Protein AF-A0A929U5H4-F1 (afdb_monomer_lite)

Secondary structure (DSSP, 8-state):
-HHHHHHHHHHHHHHHHHHHHHHHHHHHHHHHHHHHHH--THHHHHHHHHHHHHHHHHHHHHHHHHHS---HHHHHHHHHHHHHHTHHHHHHHHHHHHHHHHHHHHHGGGHHHHHHHHTTHHHHHHHHHHHHHHHHHHHTT-HHHHTT-

Structure (mmCIF, N/CA/C/O backbone):
data_AF-A0A929U5H4-F1
#
_entry.id   AF-A0A929U5H4-F1
#
loop_
_atom_site.group_PDB
_atom_site.id
_atom_site.type_symbol
_atom_site.label_atom_id
_atom_site.label_alt_id
_atom_site.label_comp_id
_atom_site.label_asym_id
_atom_site.label_entity_id
_atom_site.label_seq_id
_atom_site.pdbx_PDB_ins_code
_atom_site.Cartn_x
_atom_site.Cartn_y
_atom_site.Cartn_z
_atom_site.occupancy
_atom_site.B_iso_or_equiv
_atom_site.auth_seq_id
_atom_site.auth_comp_id
_atom_site.auth_asym_id
_atom_site.auth_atom_id
_atom_site.pdbx_PDB_model_num
ATOM 1 N N . GLY A 1 1 ? -25.466 12.810 16.515 1.00 62.28 1 GLY A N 1
ATOM 2 C CA . GLY A 1 1 ? -24.521 12.189 15.563 1.00 62.28 1 GLY A CA 1
ATOM 3 C C . GLY A 1 1 ? -23.237 11.757 16.249 1.00 62.28 1 GLY A C 1
ATOM 4 O O . GLY A 1 1 ? -22.226 12.432 16.110 1.00 62.28 1 GLY A O 1
ATOM 5 N N . TYR A 1 2 ? -23.282 10.662 17.010 1.00 72.38 2 TYR A N 1
ATOM 6 C CA . TYR A 1 2 ? -22.126 10.107 17.731 1.00 72.38 2 TYR A CA 1
ATOM 7 C C . TYR A 1 2 ? -21.132 9.420 16.774 1.00 72.38 2 TYR A C 1
ATOM 9 O O . TYR A 1 2 ? -19.928 9.614 16.891 1.00 72.38 2 TYR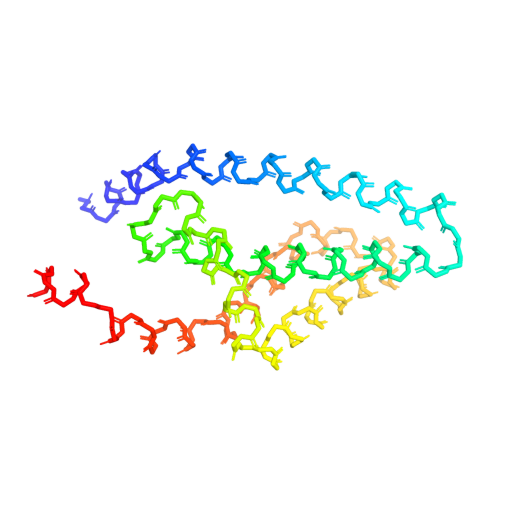 A O 1
ATOM 17 N N . ILE A 1 3 ? -21.649 8.749 15.737 1.00 84.25 3 ILE A N 1
ATOM 18 C CA . ILE A 1 3 ? -20.867 8.050 14.703 1.00 84.25 3 ILE A CA 1
ATOM 19 C C . ILE A 1 3 ? -19.963 9.012 13.917 1.00 84.25 3 ILE A C 1
ATOM 21 O O . ILE A 1 3 ? -18.770 8.770 13.783 1.00 84.25 3 ILE A O 1
ATOM 25 N N . VAL A 1 4 ? -20.508 10.141 13.448 1.00 89.44 4 VAL A N 1
ATOM 26 C CA . VAL A 1 4 ? -19.740 11.136 12.677 1.00 89.44 4 VAL A CA 1
ATOM 27 C C . VAL A 1 4 ? -18.624 11.746 13.530 1.00 89.44 4 VAL A C 1
ATOM 29 O O . VAL A 1 4 ? -17.487 11.850 13.081 1.00 89.44 4 VAL A O 1
ATOM 32 N N . LYS A 1 5 ? -18.917 12.094 14.791 1.00 86.38 5 LYS A N 1
ATOM 33 C CA . LYS A 1 5 ? -17.902 12.606 15.726 1.00 86.38 5 LYS A CA 1
ATOM 34 C C . LYS A 1 5 ? -16.812 11.565 16.011 1.00 86.38 5 LYS A C 1
ATOM 36 O O . LYS A 1 5 ? -15.638 11.924 16.029 1.00 86.38 5 LYS A O 1
ATOM 41 N N . GLY A 1 6 ? -17.190 10.297 16.189 1.00 86.75 6 GLY A N 1
ATOM 42 C CA . GLY A 1 6 ? -16.254 9.18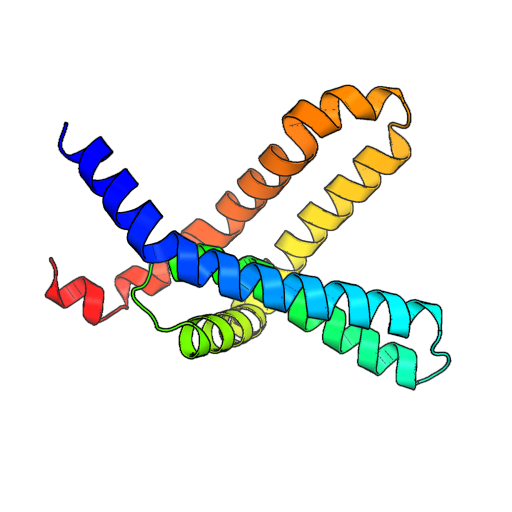4 16.365 1.00 86.75 6 GLY A CA 1
ATOM 43 C C . GLY A 1 6 ? -15.331 8.996 15.160 1.00 86.75 6 GLY A C 1
ATOM 44 O O . GLY A 1 6 ? -14.118 8.913 15.332 1.00 86.75 6 GLY A O 1
ATOM 45 N N . PHE A 1 7 ? -15.882 9.037 13.943 1.00 88.06 7 PHE A N 1
ATOM 46 C CA . PHE A 1 7 ? -15.105 8.941 12.705 1.00 88.06 7 PHE A CA 1
ATOM 47 C C . PHE A 1 7 ? -14.055 10.051 12.590 1.00 88.06 7 PHE A C 1
ATOM 49 O O . PHE A 1 7 ? -12.881 9.757 12.397 1.00 88.06 7 PHE A O 1
ATOM 56 N N . PHE A 1 8 ? -14.444 11.323 12.745 1.00 90.94 8 PHE A N 1
ATOM 57 C CA . PHE A 1 8 ? -13.496 12.437 12.606 1.00 90.94 8 PHE A CA 1
ATOM 58 C C . PHE A 1 8 ? -12.429 12.452 13.707 1.00 90.94 8 PHE A C 1
ATOM 60 O O . PHE A 1 8 ? -11.291 12.843 13.444 1.00 90.94 8 PHE A O 1
ATOM 67 N N . LYS A 1 9 ? -12.767 11.987 14.918 1.00 88.69 9 LYS A N 1
ATOM 68 C CA . LYS A 1 9 ? -11.784 11.766 15.984 1.00 88.69 9 LYS A CA 1
ATOM 69 C C . LYS A 1 9 ? -10.763 10.702 15.564 1.00 88.69 9 LYS A C 1
ATOM 71 O O . LYS A 1 9 ? -9.575 11.002 15.517 1.00 88.69 9 LYS A O 1
ATOM 76 N N . ALA A 1 10 ? -11.226 9.512 15.173 1.00 86.12 10 ALA A N 1
ATOM 77 C CA . ALA A 1 10 ? -10.356 8.420 14.737 1.00 86.12 10 ALA A CA 1
ATOM 78 C C . ALA A 1 10 ? -9.518 8.793 13.504 1.00 86.12 10 ALA A C 1
ATOM 80 O O . ALA A 1 10 ? -8.339 8.450 13.439 1.00 86.12 10 ALA A O 1
ATOM 81 N N . PHE A 1 11 ? -10.098 9.530 12.553 1.00 88.44 11 PHE A N 1
ATOM 82 C CA . PHE A 1 11 ? -9.386 10.046 11.389 1.00 88.44 11 PHE A CA 1
ATOM 83 C C . PHE A 1 11 ? -8.228 10.940 11.821 1.00 88.44 11 PHE A C 1
ATOM 85 O O . PHE A 1 11 ? -7.093 10.663 11.456 1.00 88.44 11 PHE A O 1
ATOM 92 N N . ARG A 1 12 ? -8.479 11.964 12.645 1.00 87.62 12 ARG A N 1
ATOM 93 C CA . ARG A 1 12 ? -7.430 12.882 13.108 1.00 87.62 12 ARG A CA 1
ATOM 94 C C . ARG A 1 12 ? -6.328 12.154 13.882 1.00 87.62 12 ARG A C 1
ATOM 96 O O . ARG A 1 12 ? -5.152 12.428 13.652 1.00 87.62 12 ARG A O 1
ATOM 103 N N . ASP A 1 13 ? -6.707 11.235 14.764 1.00 86.75 13 ASP A N 1
ATOM 104 C CA . ASP A 1 13 ? -5.765 10.518 15.625 1.00 86.75 13 ASP A CA 1
ATOM 105 C C . ASP A 1 13 ? -4.865 9.563 14.801 1.00 86.75 13 ASP A C 1
ATOM 107 O O . ASP A 1 13 ? -3.679 9.409 15.099 1.00 86.75 13 ASP A O 1
ATOM 111 N N . ASN A 1 14 ? -5.381 8.998 13.702 1.00 90.38 14 ASN A N 1
ATOM 112 C CA . ASN A 1 14 ? -4.629 8.105 12.812 1.00 90.38 14 ASN A CA 1
ATOM 113 C C . ASN A 1 14 ? -3.962 8.806 11.617 1.00 90.38 14 ASN A C 1
ATOM 115 O O . ASN A 1 14 ? -3.023 8.252 11.043 1.00 90.38 14 ASN A O 1
ATOM 119 N N . PHE A 1 15 ? -4.400 10.008 11.233 1.00 91.00 15 PHE A N 1
ATOM 120 C CA . PHE A 1 15 ? -3.973 10.674 9.998 1.00 91.00 15 PHE A CA 1
ATOM 121 C C . PHE A 1 15 ? -2.466 10.921 9.956 1.00 91.00 15 PHE A C 1
ATOM 123 O O . PHE A 1 15 ? -1.816 10.602 8.962 1.00 91.00 15 PHE A O 1
ATOM 130 N N . PHE A 1 16 ? -1.884 11.428 11.045 1.00 89.94 16 PHE A N 1
ATOM 131 C CA . PHE A 1 16 ? -0.446 11.702 11.106 1.00 89.94 16 PHE A CA 1
ATOM 132 C C . PHE A 1 16 ? 0.386 10.424 11.040 1.00 89.94 16 PHE A C 1
ATOM 134 O O . PHE A 1 16 ? 1.366 10.365 10.302 1.00 89.94 16 PHE A O 1
ATOM 141 N N . GLN A 1 17 ? -0.033 9.381 11.759 1.00 91.56 17 GLN A N 1
ATOM 142 C CA . GLN A 1 17 ? 0.642 8.085 11.728 1.00 91.56 17 GLN A CA 1
ATOM 143 C C . GLN A 1 17 ? 0.553 7.445 10.335 1.00 91.56 17 GLN A C 1
ATOM 145 O O . GLN A 1 17 ? 1.567 7.004 9.798 1.00 91.56 17 GLN A O 1
ATOM 150 N N . ALA A 1 18 ? -0.634 7.466 9.720 1.00 93.81 18 ALA A N 1
ATOM 151 C CA . ALA A 1 18 ? -0.868 6.914 8.386 1.00 93.81 18 ALA A CA 1
ATOM 152 C C . ALA A 1 18 ? -0.059 7.667 7.322 1.00 93.81 18 ALA A C 1
ATOM 154 O O . ALA A 1 18 ? 0.537 7.053 6.438 1.00 93.81 18 ALA A O 1
ATOM 155 N N . THR A 1 19 ? 0.002 8.996 7.440 1.00 94.12 19 THR A N 1
ATOM 156 C CA . THR A 1 19 ? 0.778 9.857 6.542 1.00 94.12 19 THR A CA 1
ATOM 157 C C . THR A 1 19 ? 2.273 9.606 6.697 1.00 94.12 19 THR A C 1
ATOM 159 O O . THR A 1 19 ? 2.964 9.448 5.696 1.00 94.12 19 THR A O 1
ATOM 162 N N . ALA A 1 20 ? 2.782 9.504 7.928 1.00 92.75 20 ALA A N 1
ATOM 163 C CA . ALA A 1 20 ? 4.192 9.203 8.172 1.00 92.75 20 ALA A CA 1
ATOM 164 C C . ALA A 1 20 ? 4.597 7.837 7.589 1.00 92.75 20 ALA A C 1
ATOM 166 O O . ALA A 1 20 ? 5.613 7.744 6.899 1.00 92.75 20 ALA A O 1
ATOM 167 N N . ILE A 1 21 ? 3.776 6.800 7.800 1.00 95.00 21 ILE A N 1
ATOM 168 C CA . ILE A 1 21 ? 3.969 5.476 7.184 1.00 95.00 21 ILE A CA 1
ATOM 169 C C . ILE A 1 21 ? 3.944 5.590 5.658 1.00 95.00 21 ILE A C 1
ATOM 171 O O . ILE A 1 21 ? 4.823 5.049 4.992 1.00 95.00 21 ILE A O 1
ATOM 175 N N . GLY A 1 22 ? 2.971 6.318 5.105 1.00 95.75 22 GLY A N 1
ATOM 176 C CA . GLY A 1 22 ? 2.814 6.486 3.662 1.00 95.75 22 GLY A CA 1
ATOM 177 C C . GLY A 1 22 ? 3.990 7.196 3.001 1.00 95.75 22 GLY A C 1
ATOM 178 O O . GLY A 1 22 ? 4.463 6.738 1.967 1.00 95.75 22 GLY A O 1
ATOM 179 N N . LEU A 1 23 ? 4.511 8.265 3.607 1.00 97.00 23 LEU A N 1
ATOM 180 C CA . LEU A 1 23 ? 5.676 8.986 3.087 1.00 97.00 23 LEU A CA 1
ATOM 181 C C . LEU A 1 23 ? 6.938 8.119 3.111 1.00 97.00 23 LEU A C 1
ATOM 183 O O . LEU A 1 23 ? 7.690 8.103 2.137 1.00 97.00 23 LEU A O 1
ATOM 187 N N . LEU A 1 24 ? 7.144 7.359 4.189 1.00 95.81 24 LEU A N 1
ATOM 188 C CA . LEU A 1 24 ? 8.256 6.416 4.283 1.00 95.81 24 LEU A CA 1
ATOM 189 C C . LEU A 1 24 ? 8.130 5.299 3.237 1.00 95.81 24 LEU A C 1
ATOM 191 O O . LEU A 1 24 ? 9.088 5.019 2.520 1.00 95.81 24 LEU A O 1
ATOM 195 N N . ALA A 1 25 ? 6.946 4.700 3.100 1.00 96.88 25 ALA A N 1
ATOM 196 C CA . ALA A 1 25 ? 6.692 3.659 2.110 1.00 96.88 25 ALA A CA 1
ATOM 197 C C . ALA A 1 25 ? 6.844 4.180 0.673 1.00 96.88 25 ALA A C 1
ATOM 199 O O . ALA A 1 25 ? 7.415 3.489 -0.170 1.00 96.88 25 ALA A O 1
ATOM 200 N N . ALA A 1 26 ? 6.395 5.407 0.395 1.00 97.44 26 ALA A N 1
ATOM 201 C CA . ALA A 1 26 ? 6.564 6.050 -0.904 1.00 97.44 26 ALA A CA 1
ATOM 202 C C . ALA A 1 26 ? 8.047 6.278 -1.228 1.00 97.44 26 ALA A C 1
ATOM 204 O O . ALA A 1 26 ? 8.491 5.908 -2.313 1.00 97.44 26 ALA A O 1
ATOM 205 N N . ALA A 1 27 ? 8.830 6.808 -0.281 1.00 97.94 27 ALA A N 1
ATOM 206 C CA . ALA A 1 27 ? 10.269 7.006 -0.462 1.00 97.94 27 ALA A CA 1
ATOM 207 C C . ALA A 1 27 ? 11.005 5.682 -0.737 1.00 97.94 27 ALA A C 1
ATOM 209 O O . ALA A 1 27 ? 11.792 5.600 -1.681 1.00 97.94 27 ALA A O 1
ATOM 210 N N . LEU A 1 28 ? 10.701 4.627 0.029 1.00 97.75 28 LEU A N 1
ATOM 211 C CA . LEU A 1 28 ? 11.263 3.291 -0.198 1.00 97.75 28 LEU A CA 1
ATOM 212 C C . LEU A 1 28 ? 10.835 2.704 -1.546 1.00 97.75 28 LEU A C 1
ATOM 214 O O . LEU A 1 28 ? 11.650 2.098 -2.233 1.00 97.75 28 LEU A O 1
ATOM 218 N N . THR A 1 29 ? 9.581 2.910 -1.950 1.00 97.50 29 THR A N 1
ATOM 219 C CA . THR A 1 29 ? 9.073 2.445 -3.249 1.00 97.50 29 THR A CA 1
ATOM 220 C C . THR A 1 29 ? 9.831 3.109 -4.397 1.00 97.50 29 THR A C 1
ATOM 222 O O . THR A 1 29 ? 10.261 2.421 -5.319 1.00 97.50 29 THR A O 1
ATOM 225 N N . VAL A 1 30 ? 10.045 4.427 -4.334 1.00 97.75 30 VAL A N 1
ATOM 226 C CA . VAL A 1 30 ? 10.816 5.168 -5.348 1.00 97.75 30 VAL A CA 1
ATOM 227 C C . VAL A 1 30 ? 12.254 4.652 -5.430 1.00 97.75 30 VAL A C 1
ATOM 229 O O . VAL A 1 30 ? 12.743 4.395 -6.531 1.00 97.75 30 VAL A O 1
ATOM 232 N N . LEU A 1 31 ? 12.908 4.453 -4.282 1.00 96.88 31 LEU A N 1
ATOM 233 C CA . LEU A 1 31 ? 14.272 3.926 -4.214 1.00 96.88 31 LEU A CA 1
ATOM 234 C C . LEU A 1 31 ? 14.362 2.520 -4.825 1.00 96.88 31 LEU A C 1
ATOM 236 O O . LEU A 1 31 ? 15.176 2.290 -5.715 1.00 96.88 31 LEU A O 1
ATOM 240 N N . LEU A 1 32 ? 13.458 1.616 -4.440 1.00 97.12 32 LEU A N 1
ATOM 241 C CA . LEU A 1 32 ? 13.440 0.246 -4.956 1.00 97.12 32 LEU A CA 1
ATOM 242 C C . LEU A 1 32 ? 13.139 0.178 -6.454 1.00 97.12 32 LEU A C 1
ATOM 244 O O . LEU A 1 32 ? 13.713 -0.657 -7.151 1.00 97.12 32 LEU A O 1
ATOM 248 N N . ILE A 1 33 ? 12.265 1.046 -6.972 1.00 96.25 33 ILE A N 1
ATOM 249 C CA . ILE A 1 33 ? 12.035 1.144 -8.418 1.00 96.25 33 ILE A CA 1
ATOM 250 C C . ILE A 1 33 ? 13.327 1.569 -9.121 1.00 96.25 33 ILE A C 1
ATOM 252 O O . ILE A 1 33 ? 13.705 0.940 -10.107 1.00 96.25 33 ILE A O 1
ATOM 256 N N . ALA A 1 34 ? 14.029 2.588 -8.615 1.00 95.81 34 ALA A N 1
ATOM 257 C CA . ALA A 1 34 ? 15.295 3.028 -9.197 1.00 95.81 34 ALA A CA 1
ATOM 258 C C . ALA A 1 34 ? 16.348 1.903 -9.193 1.00 95.81 34 ALA A C 1
ATOM 260 O O . ALA A 1 34 ? 16.943 1.622 -10.237 1.00 95.81 34 ALA A O 1
ATOM 261 N N . ASP A 1 35 ? 16.515 1.198 -8.069 1.00 94.69 35 ASP A N 1
ATOM 262 C CA . ASP A 1 35 ? 17.429 0.054 -7.966 1.00 94.69 35 ASP A CA 1
ATOM 263 C C . ASP A 1 35 ? 17.071 -1.055 -8.965 1.00 94.69 35 ASP A C 1
ATOM 265 O O . ASP A 1 35 ? 17.941 -1.564 -9.673 1.00 94.69 35 ASP A O 1
ATOM 269 N N . LEU A 1 36 ? 15.786 -1.404 -9.094 1.00 95.00 36 LEU A N 1
ATOM 270 C CA . LEU A 1 36 ? 15.316 -2.448 -10.014 1.00 95.00 36 LEU A CA 1
ATOM 271 C C . LEU A 1 36 ? 15.492 -2.101 -11.499 1.00 95.00 36 LEU A C 1
ATOM 273 O O . LEU A 1 36 ? 15.538 -3.017 -12.329 1.00 95.00 36 LEU A O 1
ATOM 277 N N . LEU A 1 37 ? 15.578 -0.812 -11.837 1.00 94.81 37 LEU A N 1
ATOM 278 C CA . LEU A 1 37 ? 15.848 -0.336 -13.196 1.00 94.81 37 LEU A CA 1
ATOM 279 C C . LEU A 1 37 ? 17.348 -0.330 -13.530 1.00 94.81 37 LEU A C 1
ATOM 281 O O . LEU A 1 37 ? 17.713 -0.546 -14.687 1.00 94.81 37 LEU A O 1
ATOM 285 N N . ILE A 1 38 ? 18.214 -0.095 -12.539 1.00 94.19 38 ILE A N 1
ATOM 286 C CA . ILE A 1 38 ? 19.665 0.066 -12.731 1.00 94.19 38 ILE A CA 1
ATOM 287 C C . ILE A 1 38 ? 20.415 -1.262 -12.542 1.00 94.19 38 ILE A C 1
ATOM 289 O O . ILE A 1 38 ? 21.303 -1.609 -13.328 1.00 94.19 38 ILE A O 1
ATOM 293 N N . VAL A 1 39 ? 20.077 -2.011 -11.492 1.00 93.38 39 VAL A N 1
ATOM 294 C CA . VAL A 1 39 ? 20.844 -3.165 -11.012 1.00 93.38 39 VAL A CA 1
ATOM 295 C C . VAL A 1 39 ? 20.587 -4.412 -11.863 1.00 93.38 39 VAL A C 1
ATOM 297 O O . VAL A 1 39 ? 19.461 -4.729 -12.252 1.00 93.38 39 VAL A O 1
ATOM 300 N N . LYS A 1 40 ? 21.655 -5.173 -12.128 1.00 91.56 40 LYS A N 1
ATOM 301 C CA . LYS A 1 40 ? 21.626 -6.409 -12.925 1.00 91.56 40 LYS A CA 1
ATOM 302 C C . LYS A 1 40 ? 22.146 -7.607 -12.132 1.00 91.56 40 LYS A C 1
ATOM 304 O O . LYS A 1 40 ? 22.836 -7.466 -11.125 1.00 91.56 40 LYS A O 1
ATOM 309 N N . GLY A 1 41 ? 21.829 -8.804 -12.620 1.00 91.31 41 GLY A N 1
ATOM 310 C CA . GLY A 1 41 ? 22.265 -10.061 -12.013 1.00 91.31 41 GLY A CA 1
ATOM 311 C C . GLY A 1 41 ? 21.600 -10.335 -10.661 1.00 91.31 41 GLY A C 1
ATOM 312 O O . GLY A 1 41 ? 20.475 -9.913 -10.408 1.00 91.31 41 GLY A O 1
ATOM 313 N N . TRP A 1 42 ? 22.304 -11.060 -9.797 1.00 88.75 42 TRP A N 1
ATOM 314 C CA . TRP A 1 42 ? 21.817 -11.545 -8.502 1.00 88.75 42 TRP A CA 1
ATOM 315 C C . TRP A 1 42 ? 21.341 -10.439 -7.544 1.00 88.75 42 TRP A C 1
ATOM 317 O O . TRP A 1 42 ? 20.350 -10.635 -6.844 1.00 88.75 42 TRP A O 1
ATOM 327 N N . PHE A 1 43 ? 21.947 -9.247 -7.574 1.00 90.25 43 PHE A N 1
ATOM 328 C CA . PHE A 1 43 ? 21.478 -8.106 -6.777 1.00 90.25 43 PHE A CA 1
ATOM 329 C C . PHE A 1 43 ? 20.055 -7.661 -7.147 1.00 90.25 43 PHE A C 1
ATOM 331 O O . PHE A 1 43 ? 19.312 -7.200 -6.284 1.00 90.25 43 PHE A O 1
ATOM 338 N N . ARG A 1 44 ? 19.614 -7.869 -8.395 1.00 93.56 44 ARG A N 1
ATOM 339 C CA . ARG A 1 44 ? 18.234 -7.564 -8.799 1.00 93.56 44 ARG A CA 1
ATOM 340 C C . ARG A 1 44 ? 17.220 -8.440 -8.060 1.00 93.56 44 ARG A C 1
ATOM 342 O O . ARG A 1 44 ? 16.142 -7.961 -7.726 1.00 93.56 44 ARG A O 1
ATOM 349 N N . ALA A 1 45 ? 17.565 -9.697 -7.770 1.00 93.88 45 ALA A N 1
ATOM 350 C CA . ALA A 1 45 ? 16.706 -10.594 -6.998 1.00 93.88 45 ALA A CA 1
ATOM 351 C C . ALA A 1 45 ? 16.563 -10.132 -5.539 1.00 93.88 45 ALA A C 1
ATOM 353 O O . ALA A 1 45 ? 15.470 -10.204 -4.983 1.00 93.88 45 ALA A O 1
ATOM 354 N N . PHE A 1 46 ? 17.634 -9.594 -4.947 1.00 94.38 46 PHE A N 1
ATOM 355 C CA . PHE A 1 46 ? 17.595 -9.006 -3.606 1.00 94.38 46 PHE A CA 1
ATOM 356 C C . PHE A 1 46 ? 16.627 -7.815 -3.534 1.00 94.38 46 PHE A C 1
ATOM 358 O O . PHE A 1 46 ? 15.728 -7.802 -2.694 1.00 94.38 46 PHE A O 1
ATOM 365 N N . PHE A 1 47 ? 16.740 -6.855 -4.459 1.00 95.62 47 PHE A N 1
ATOM 366 C CA . PHE A 1 47 ? 15.823 -5.710 -4.507 1.00 95.62 47 PHE A CA 1
ATOM 367 C C . PHE A 1 47 ? 14.388 -6.112 -4.867 1.00 95.62 47 PHE A C 1
ATOM 369 O O . PHE A 1 47 ? 13.440 -5.532 -4.344 1.00 95.62 47 PHE A O 1
ATOM 376 N N . ALA A 1 48 ? 14.206 -7.143 -5.698 1.00 95.81 48 ALA A N 1
ATOM 377 C CA . ALA A 1 48 ? 12.881 -7.678 -6.001 1.00 95.81 48 ALA A CA 1
ATOM 378 C C . ALA A 1 48 ? 12.228 -8.307 -4.761 1.00 95.81 48 ALA A C 1
ATOM 380 O O . ALA A 1 48 ? 11.042 -8.088 -4.520 1.00 95.81 48 ALA A O 1
ATOM 381 N N . ALA A 1 49 ? 12.998 -9.029 -3.941 1.00 95.56 49 ALA A N 1
ATOM 382 C CA . ALA A 1 49 ? 12.520 -9.558 -2.667 1.00 95.56 49 ALA A CA 1
ATOM 383 C C . ALA A 1 49 ? 12.169 -8.430 -1.682 1.00 95.56 49 ALA A C 1
ATOM 385 O O . ALA A 1 49 ? 11.131 -8.487 -1.029 1.00 95.56 49 ALA A O 1
ATOM 386 N N . ALA A 1 50 ? 12.980 -7.369 -1.619 1.00 96.69 50 ALA A N 1
ATOM 387 C CA . ALA A 1 50 ? 12.674 -6.194 -0.803 1.00 96.69 50 ALA A CA 1
ATOM 388 C C . ALA A 1 50 ? 11.389 -5.480 -1.264 1.00 96.69 50 ALA A C 1
ATOM 390 O O . ALA A 1 50 ? 10.568 -5.103 -0.431 1.00 96.69 50 ALA A O 1
ATOM 391 N N . ALA A 1 51 ? 11.175 -5.346 -2.576 1.00 96.94 51 ALA A N 1
ATOM 392 C CA . ALA A 1 51 ? 9.950 -4.777 -3.138 1.00 96.94 51 ALA A CA 1
ATOM 393 C C . ALA A 1 51 ? 8.722 -5.650 -2.856 1.00 96.94 51 ALA A C 1
ATOM 395 O O . ALA A 1 51 ? 7.662 -5.120 -2.530 1.00 96.94 51 ALA A O 1
ATOM 396 N N . PHE A 1 52 ? 8.873 -6.975 -2.927 1.00 96.94 52 PHE A N 1
ATOM 397 C CA . PHE A 1 52 ? 7.821 -7.916 -2.552 1.00 96.94 52 PHE A CA 1
ATOM 398 C C . PHE A 1 52 ? 7.404 -7.728 -1.087 1.00 96.94 52 PHE A C 1
ATOM 400 O O . PHE A 1 52 ? 6.220 -7.529 -0.826 1.00 96.94 52 PHE A O 1
ATOM 407 N N . LEU A 1 53 ? 8.374 -7.692 -0.165 1.00 97.50 53 LEU A N 1
ATOM 408 C CA . LEU A 1 53 ? 8.129 -7.489 1.268 1.00 97.50 53 LEU A CA 1
ATOM 409 C C . LEU A 1 53 ? 7.528 -6.113 1.571 1.00 97.50 53 LEU A C 1
ATOM 411 O O . LEU A 1 53 ? 6.624 -5.985 2.390 1.00 97.50 53 LEU A O 1
ATOM 415 N N . LEU A 1 54 ? 8.009 -5.057 0.909 1.00 97.69 54 LEU A N 1
ATOM 416 C CA . LEU A 1 54 ? 7.427 -3.726 1.069 1.00 97.69 54 LEU A CA 1
ATOM 417 C C . LEU A 1 54 ? 5.969 -3.714 0.600 1.00 97.69 54 LEU A C 1
ATOM 419 O O . LEU A 1 54 ? 5.103 -3.149 1.267 1.00 97.69 54 LEU A O 1
ATOM 423 N N . TYR A 1 55 ? 5.687 -4.347 -0.537 1.00 97.19 55 TYR A N 1
ATOM 424 C CA . TYR A 1 55 ? 4.342 -4.381 -1.083 1.00 97.19 55 TYR A CA 1
ATOM 425 C C . TYR A 1 55 ? 3.386 -5.209 -0.221 1.00 97.19 55 TYR A C 1
ATOM 427 O O . TYR A 1 55 ? 2.276 -4.759 0.063 1.00 97.19 55 TYR A O 1
ATOM 435 N N . GLY A 1 56 ? 3.814 -6.383 0.244 1.00 97.25 56 GLY A N 1
ATOM 436 C CA . GLY A 1 56 ? 3.015 -7.211 1.140 1.00 97.25 56 GLY A CA 1
ATOM 437 C C . GLY A 1 56 ? 2.737 -6.521 2.474 1.00 97.25 56 GLY A C 1
ATOM 438 O O . GLY A 1 56 ? 1.586 -6.495 2.911 1.00 97.25 56 GLY A O 1
ATOM 439 N N . MET A 1 57 ? 3.731 -5.846 3.051 1.00 97.38 57 MET A N 1
ATOM 440 C CA . MET A 1 57 ? 3.565 -5.002 4.233 1.00 97.38 57 MET A CA 1
ATOM 441 C C . MET A 1 57 ? 2.480 -3.935 4.026 1.00 97.38 57 MET A C 1
ATOM 443 O O . MET A 1 57 ? 1.601 -3.774 4.881 1.00 97.38 57 MET A O 1
ATOM 447 N N . LEU A 1 58 ? 2.476 -3.256 2.873 1.00 96.75 58 LEU A N 1
ATOM 448 C CA . LEU A 1 58 ? 1.493 -2.213 2.561 1.00 96.75 58 LEU A CA 1
ATOM 449 C C . LEU A 1 58 ? 0.052 -2.740 2.480 1.00 96.75 58 LEU A C 1
ATOM 451 O O . LEU A 1 58 ? -0.878 -1.998 2.803 1.00 96.75 58 LEU A O 1
ATOM 455 N N . LEU A 1 59 ? -0.144 -4.014 2.122 1.00 96.81 59 LEU A N 1
ATOM 456 C CA . LEU A 1 59 ? -1.470 -4.647 2.102 1.00 96.81 59 LEU A CA 1
ATOM 457 C C . LEU A 1 59 ? -2.077 -4.806 3.506 1.00 96.81 59 LEU A C 1
ATOM 459 O O .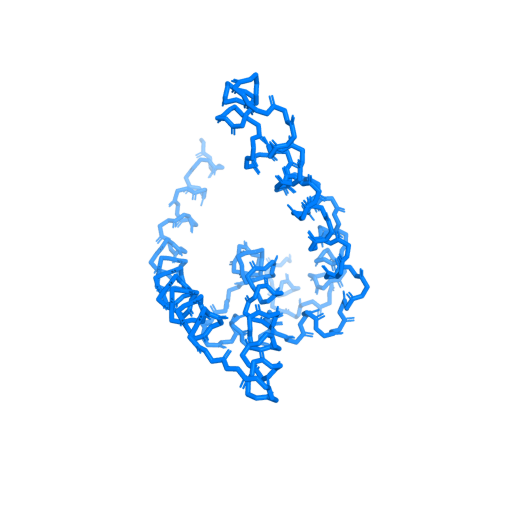 LEU A 1 59 ? -3.300 -4.861 3.634 1.00 96.81 59 LEU A O 1
ATOM 463 N N . TYR A 1 60 ? -1.252 -4.862 4.559 1.00 96.88 60 TYR A N 1
ATOM 464 C CA . TYR A 1 60 ? -1.710 -5.086 5.938 1.00 96.88 60 TYR A CA 1
ATOM 465 C C . TYR A 1 60 ? -1.529 -3.884 6.867 1.00 96.88 60 TYR A C 1
ATOM 467 O O . TYR A 1 60 ? -2.275 -3.775 7.841 1.00 96.88 60 TYR A O 1
ATOM 475 N N . VAL A 1 61 ? -0.585 -2.974 6.596 1.00 96.50 61 VAL A N 1
ATOM 476 C CA . VAL A 1 61 ? -0.240 -1.885 7.528 1.00 96.50 61 VAL A CA 1
ATOM 477 C C . VAL A 1 61 ? -1.420 -0.955 7.813 1.00 96.50 61 VAL A C 1
ATOM 479 O O . VAL A 1 61 ? -1.694 -0.662 8.975 1.00 96.50 61 VAL A O 1
ATOM 482 N N . TYR A 1 62 ? -2.170 -0.551 6.785 1.00 94.19 62 TYR A N 1
ATOM 483 C CA . TYR A 1 62 ? -3.311 0.352 6.948 1.00 94.19 62 TYR A CA 1
ATOM 484 C C . TYR A 1 62 ? -4.536 -0.332 7.568 1.00 94.19 62 TYR A C 1
ATOM 486 O O . TYR A 1 62 ? -5.106 0.239 8.499 1.00 94.19 62 TYR A O 1
ATOM 494 N N . PRO A 1 63 ? -4.934 -1.556 7.153 1.00 92.94 63 PRO A N 1
ATOM 495 C CA . PRO A 1 63 ? -5.969 -2.303 7.864 1.00 92.94 63 PRO A CA 1
ATOM 496 C C . PRO A 1 63 ? -5.641 -2.540 9.341 1.00 92.94 63 PRO A C 1
ATOM 498 O O . PRO A 1 63 ? -6.533 -2.435 10.182 1.00 92.94 63 PRO A O 1
ATOM 501 N N . LEU A 1 64 ? -4.376 -2.826 9.668 1.00 93.56 64 LEU A N 1
ATOM 502 C CA . LEU A 1 64 ? -3.939 -3.036 11.046 1.00 93.56 64 LEU A CA 1
ATOM 503 C C . LEU A 1 64 ? -3.984 -1.734 11.848 1.00 93.56 64 LEU A C 1
ATOM 505 O O . LEU A 1 64 ? -4.502 -1.718 12.959 1.00 93.56 64 LEU A O 1
ATOM 509 N N . GLN A 1 65 ? -3.525 -0.629 11.266 1.00 92.62 65 GLN A N 1
ATOM 510 C CA . GLN A 1 65 ? -3.614 0.682 11.901 1.00 92.62 65 GLN A CA 1
ATOM 511 C C . GLN A 1 65 ? -5.069 1.106 12.164 1.00 92.62 65 GLN A C 1
ATOM 513 O O . GLN A 1 65 ? -5.369 1.687 13.200 1.00 92.62 65 GLN A O 1
ATOM 518 N N . ALA A 1 66 ? -5.988 0.804 11.244 1.00 89.62 66 ALA A N 1
ATOM 519 C CA . ALA A 1 66 ? -7.397 1.167 11.387 1.00 89.62 66 ALA A CA 1
ATOM 520 C C . ALA A 1 66 ? -8.139 0.354 12.464 1.00 89.62 66 ALA A C 1
ATOM 522 O O . ALA A 1 66 ? -9.209 0.772 12.903 1.00 89.62 66 ALA A O 1
ATOM 523 N N . ARG A 1 67 ? -7.608 -0.814 12.850 1.00 87.88 67 ARG A N 1
ATOM 524 C CA . ARG A 1 67 ? -8.264 -1.768 13.762 1.00 87.88 67 ARG A CA 1
ATOM 525 C C . ARG A 1 67 ? -7.617 -1.854 15.138 1.00 87.88 67 ARG A C 1
ATOM 527 O O . ARG A 1 67 ? -8.303 -2.233 16.079 1.00 87.88 67 ARG A O 1
ATOM 534 N N . PHE A 1 68 ? -6.333 -1.517 15.251 1.00 86.25 68 PHE A N 1
ATOM 535 C CA . PHE A 1 68 ? -5.560 -1.697 16.475 1.00 86.25 68 PHE A CA 1
ATOM 536 C C . PHE A 1 68 ? -4.827 -0.418 16.877 1.00 86.25 68 PHE A C 1
ATOM 538 O O . PHE A 1 68 ? -4.162 0.220 16.057 1.00 86.25 68 PHE A O 1
ATOM 545 N N . TYR A 1 69 ? -4.857 -0.101 18.171 1.00 84.69 69 TYR A N 1
ATOM 546 C CA . TYR A 1 69 ? -4.146 1.038 18.749 1.00 84.69 69 TYR A CA 1
ATOM 547 C C . TYR A 1 69 ? -2.669 0.705 18.999 1.00 84.69 69 TYR A C 1
ATOM 549 O O . TYR A 1 69 ? -2.236 0.441 20.118 1.00 84.69 69 TYR A O 1
ATOM 557 N N . ASN A 1 70 ? -1.873 0.723 17.928 1.00 86.44 70 ASN A N 1
ATOM 558 C CA . ASN A 1 70 ? -0.447 0.403 17.966 1.00 86.44 70 ASN A CA 1
ATOM 559 C C . ASN A 1 70 ? 0.434 1.588 17.543 1.00 86.44 70 ASN A C 1
ATOM 561 O O . ASN A 1 70 ? 0.082 2.322 16.621 1.00 86.44 70 ASN A O 1
ATOM 565 N N . PRO A 1 71 ? 1.627 1.761 18.143 1.00 89.50 71 PRO A N 1
ATOM 566 C CA . PRO A 1 71 ? 2.609 2.704 17.626 1.00 89.50 71 PRO A CA 1
ATOM 567 C C . PRO A 1 71 ? 3.127 2.249 16.256 1.00 89.50 71 PRO A C 1
ATOM 569 O O . PRO A 1 71 ? 3.258 1.051 15.999 1.00 89.50 71 PRO A O 1
ATOM 572 N N . VAL A 1 72 ? 3.532 3.213 15.422 1.00 90.56 72 VAL A N 1
ATOM 573 C CA . VAL A 1 72 ? 3.982 3.009 14.030 1.00 90.56 72 VAL A CA 1
ATOM 574 C C . VAL A 1 72 ? 4.947 1.828 13.870 1.00 90.56 72 VAL A C 1
ATOM 576 O O . VAL A 1 72 ? 4.710 0.953 13.042 1.00 90.56 72 VAL A O 1
ATOM 579 N N . GLY A 1 73 ? 6.000 1.740 14.691 1.00 90.50 73 GLY A N 1
ATOM 580 C CA . GLY A 1 73 ? 6.979 0.649 14.591 1.00 90.50 73 GLY A CA 1
ATOM 581 C C . GLY A 1 73 ? 6.383 -0.745 14.836 1.00 90.50 73 GLY A C 1
ATOM 582 O O . GLY A 1 73 ? 6.760 -1.702 14.157 1.00 90.50 73 GLY A O 1
ATOM 583 N N . ARG A 1 74 ? 5.412 -0.869 15.754 1.00 93.75 74 ARG A N 1
ATOM 584 C CA . ARG A 1 74 ? 4.687 -2.133 15.975 1.00 93.75 74 ARG A CA 1
ATOM 585 C C . ARG A 1 74 ? 3.740 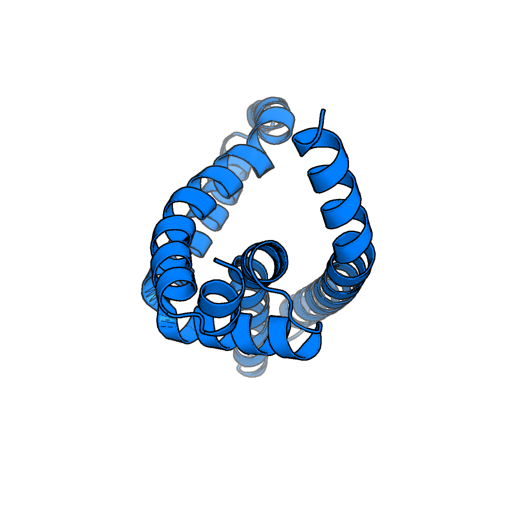-2.426 14.819 1.00 93.75 74 ARG A C 1
ATOM 587 O O . ARG A 1 74 ? 3.684 -3.568 14.386 1.00 93.75 74 ARG A O 1
ATOM 594 N N . THR A 1 75 ? 3.071 -1.417 14.267 1.00 94.50 75 THR A N 1
ATOM 595 C CA . THR A 1 75 ? 2.189 -1.580 13.101 1.00 94.50 75 THR A CA 1
ATOM 596 C C . THR A 1 75 ? 2.955 -2.102 11.880 1.00 94.50 75 THR A C 1
ATOM 598 O O . THR A 1 75 ? 2.508 -3.039 11.215 1.00 94.50 75 THR A O 1
ATOM 601 N N . ILE A 1 76 ? 4.152 -1.567 11.621 1.00 95.31 76 ILE A N 1
ATOM 602 C CA . ILE A 1 76 ? 5.037 -2.025 10.536 1.00 95.31 76 ILE A CA 1
ATOM 603 C C . ILE A 1 76 ? 5.525 -3.460 10.784 1.00 95.31 76 ILE A C 1
ATOM 605 O O . ILE A 1 76 ? 5.443 -4.315 9.906 1.00 95.31 76 ILE A O 1
ATOM 609 N N . ARG A 1 77 ? 6.000 -3.763 11.997 1.00 95.81 77 ARG A N 1
ATOM 610 C CA . ARG A 1 77 ? 6.455 -5.121 12.329 1.00 95.81 77 ARG A CA 1
ATOM 611 C C . ARG A 1 77 ? 5.320 -6.142 12.234 1.00 95.81 77 ARG A C 1
ATOM 613 O O . ARG A 1 77 ? 5.517 -7.224 11.691 1.00 95.81 77 ARG A O 1
ATOM 620 N N . ASN A 1 78 ? 4.139 -5.800 12.738 1.00 95.50 78 ASN A N 1
ATOM 621 C CA . ASN A 1 78 ? 2.987 -6.693 12.731 1.00 95.50 78 ASN A CA 1
ATOM 622 C C . ASN A 1 78 ? 2.464 -6.920 11.312 1.00 95.50 78 ASN A C 1
ATOM 624 O O . ASN A 1 78 ? 2.100 -8.044 10.991 1.00 95.50 78 ASN A O 1
ATOM 628 N N . SER A 1 79 ? 2.480 -5.906 10.443 1.00 96.56 79 SER A N 1
ATOM 629 C CA . SER A 1 79 ? 2.094 -6.082 9.035 1.00 96.56 79 SER A CA 1
ATOM 630 C C . SER A 1 79 ? 3.043 -7.014 8.278 1.00 96.56 79 SER A C 1
ATOM 632 O O . SER A 1 79 ? 2.561 -7.897 7.574 1.00 96.56 79 SER A O 1
ATOM 634 N N . LEU A 1 80 ? 4.359 -6.919 8.501 1.00 96.88 80 LEU A N 1
ATOM 635 C CA . LEU A 1 80 ? 5.330 -7.885 7.962 1.00 96.88 80 LEU A CA 1
ATOM 636 C C . LEU A 1 80 ? 5.096 -9.309 8.494 1.00 96.88 80 LEU A C 1
ATOM 638 O O . LEU A 1 80 ? 5.155 -10.283 7.746 1.00 96.88 80 LEU A O 1
ATOM 642 N N . LEU A 1 81 ? 4.794 -9.453 9.788 1.00 96.12 81 LEU A N 1
ATOM 643 C CA . LEU A 1 81 ? 4.459 -10.761 10.361 1.00 96.12 81 LEU A CA 1
ATOM 644 C C . LEU A 1 81 ? 3.165 -11.326 9.765 1.00 96.12 81 LEU A C 1
ATOM 646 O O . LEU A 1 81 ? 3.098 -12.521 9.491 1.00 96.12 81 LEU A O 1
ATOM 650 N N . MET A 1 82 ? 2.153 -10.486 9.539 1.00 95.69 82 MET A N 1
ATOM 651 C CA . MET A 1 82 ? 0.897 -10.892 8.907 1.00 95.69 82 MET A CA 1
ATOM 652 C C . MET A 1 82 ? 1.087 -11.300 7.452 1.00 95.69 82 MET A C 1
ATOM 654 O O . MET A 1 82 ? 0.484 -12.281 7.026 1.00 95.69 82 MET A O 1
ATOM 658 N N . GLU A 1 83 ? 1.935 -10.596 6.707 1.00 96.75 83 GLU A N 1
ATOM 659 C CA . GLU A 1 83 ? 2.288 -10.965 5.340 1.00 96.75 83 GLU A CA 1
ATOM 660 C C . GLU A 1 83 ? 2.808 -12.402 5.259 1.00 96.75 83 GLU A C 1
ATOM 662 O O . GLU A 1 83 ? 2.357 -13.168 4.402 1.00 96.75 83 GLU A O 1
ATOM 667 N N . ILE A 1 84 ? 3.703 -12.771 6.179 1.00 95.19 84 ILE A N 1
ATOM 668 C CA . ILE A 1 84 ? 4.294 -14.110 6.262 1.00 95.19 84 ILE A CA 1
ATOM 669 C C . ILE A 1 84 ? 3.272 -15.120 6.807 1.00 95.19 84 ILE A C 1
ATOM 671 O O . ILE A 1 84 ? 3.096 -16.200 6.246 1.00 95.19 84 ILE A O 1
ATOM 675 N N . ALA A 1 85 ? 2.551 -14.776 7.877 1.00 94.81 85 ALA A N 1
ATOM 676 C CA . ALA A 1 85 ? 1.588 -15.670 8.524 1.00 94.81 85 ALA A CA 1
ATOM 677 C C . ALA A 1 85 ? 0.360 -15.967 7.646 1.00 94.81 85 ALA A C 1
ATOM 679 O O . ALA A 1 85 ? -0.226 -17.049 7.725 1.00 94.81 85 ALA A O 1
ATOM 680 N N . ALA A 1 86 ? -0.037 -15.018 6.801 1.00 94.56 86 ALA A N 1
ATOM 681 C CA . ALA A 1 86 ? -1.144 -15.139 5.864 1.00 94.56 86 ALA A CA 1
ATOM 682 C C . ALA A 1 86 ? -0.663 -15.173 4.408 1.00 94.56 86 ALA A C 1
ATOM 684 O O . ALA A 1 86 ? -1.378 -14.711 3.518 1.00 94.56 86 ALA A O 1
ATOM 685 N N . PHE A 1 87 ? 0.503 -15.775 4.151 1.00 94.62 87 PHE A N 1
ATOM 686 C CA . PHE A 1 87 ? 1.155 -15.776 2.839 1.00 94.62 87 PHE A CA 1
ATOM 687 C C . PHE A 1 87 ? 0.235 -16.126 1.651 1.00 94.62 87 PHE A C 1
ATOM 689 O O . PHE A 1 87 ? 0.223 -15.365 0.683 1.00 94.62 87 PHE A O 1
ATOM 696 N N . PRO A 1 88 ? -0.633 -17.163 1.704 1.00 96.00 88 PRO A N 1
ATOM 697 C CA . PRO A 1 88 ? -1.552 -17.445 0.597 1.00 96.00 88 PRO A CA 1
ATOM 698 C C . PRO A 1 88 ? -2.546 -16.307 0.319 1.00 96.00 88 PRO A C 1
ATOM 700 O O . PRO A 1 88 ? -2.880 -16.037 -0.832 1.00 96.00 88 PRO A O 1
ATOM 703 N N . ARG A 1 89 ? -3.009 -15.610 1.366 1.00 96.62 89 ARG A N 1
ATOM 704 C CA . ARG A 1 89 ? -3.901 -14.446 1.229 1.00 96.62 89 ARG A CA 1
ATOM 705 C C . ARG A 1 89 ? -3.143 -13.241 0.695 1.00 96.62 89 ARG A C 1
ATOM 707 O O . ARG A 1 89 ? -3.686 -12.527 -0.140 1.00 96.62 89 ARG A O 1
ATOM 714 N N . THR A 1 90 ? -1.899 -13.049 1.131 1.00 97.19 90 THR A N 1
ATOM 715 C CA . THR A 1 90 ? -1.004 -12.018 0.596 1.00 97.19 90 THR A CA 1
ATOM 716 C C . THR A 1 90 ? -0.843 -12.193 -0.909 1.00 97.19 90 THR A C 1
ATOM 718 O O . THR A 1 90 ? -1.131 -11.262 -1.655 1.00 97.19 90 THR A O 1
ATOM 721 N N . LEU A 1 91 ? -0.486 -13.397 -1.371 1.00 97.75 91 LEU A N 1
ATOM 722 C CA . LEU A 1 91 ? -0.354 -13.688 -2.801 1.00 97.75 91 LEU A CA 1
ATOM 723 C C . LEU A 1 91 ? -1.652 -13.414 -3.565 1.00 97.75 91 LEU A C 1
ATOM 725 O O . LEU A 1 91 ? -1.617 -12.845 -4.652 1.00 97.75 91 LEU A O 1
ATOM 729 N N . LEU A 1 92 ? -2.800 -13.771 -2.987 1.00 97.88 92 LEU A N 1
ATOM 730 C CA . LEU A 1 92 ? -4.101 -13.528 -3.604 1.00 97.88 92 LEU A CA 1
ATOM 731 C C . LEU A 1 92 ? -4.406 -12.023 -3.712 1.00 97.88 92 LEU A C 1
ATOM 733 O O . LEU A 1 92 ? -4.836 -11.560 -4.766 1.00 97.88 92 LEU A O 1
ATOM 737 N N . MET A 1 93 ? -4.124 -11.232 -2.675 1.00 97.94 93 MET A N 1
ATOM 738 C CA . MET A 1 93 ? -4.271 -9.771 -2.721 1.00 97.94 93 MET A CA 1
ATOM 739 C C . MET A 1 93 ? -3.300 -9.114 -3.709 1.00 97.94 93 MET A C 1
ATOM 741 O O . MET A 1 93 ? -3.688 -8.178 -4.408 1.00 97.94 93 MET A O 1
ATOM 745 N N . MET A 1 94 ? -2.068 -9.620 -3.814 1.00 97.75 94 MET A N 1
ATOM 746 C CA . MET A 1 94 ? -1.113 -9.174 -4.830 1.00 97.75 94 MET A CA 1
ATOM 747 C C . MET A 1 94 ? -1.605 -9.511 -6.242 1.00 97.75 94 MET A C 1
ATOM 749 O O . MET A 1 94 ? -1.498 -8.677 -7.139 1.00 97.75 94 MET A O 1
ATOM 753 N N . ALA A 1 95 ? -2.197 -10.693 -6.435 1.00 97.75 95 ALA A N 1
ATOM 754 C CA . ALA A 1 95 ? -2.788 -11.097 -7.708 1.00 97.75 95 ALA A CA 1
ATOM 755 C C . ALA A 1 95 ? -3.970 -10.200 -8.103 1.00 97.75 95 ALA A C 1
ATOM 757 O O . ALA A 1 95 ? -4.073 -9.822 -9.267 1.00 97.75 95 ALA A O 1
ATOM 758 N N . VAL A 1 96 ? -4.818 -9.796 -7.147 1.00 97.50 96 VAL A N 1
ATOM 759 C CA . VAL A 1 96 ? -5.897 -8.816 -7.382 1.00 97.50 96 VAL A CA 1
ATOM 760 C C . VAL A 1 96 ? -5.330 -7.501 -7.918 1.00 97.50 96 VAL A C 1
ATOM 762 O O . VAL A 1 96 ? -5.833 -6.967 -8.906 1.00 97.50 96 VAL A O 1
ATOM 765 N N . SER A 1 97 ? -4.256 -6.996 -7.316 1.00 95.00 97 SER A N 1
ATOM 766 C CA . SER A 1 97 ? -3.617 -5.755 -7.765 1.00 95.00 97 SER A CA 1
ATOM 767 C C . SER A 1 97 ? -2.947 -5.890 -9.124 1.00 95.00 97 SER A C 1
ATOM 769 O O . SER A 1 97 ? -3.087 -5.010 -9.970 1.00 95.00 97 SER A O 1
ATOM 771 N N . ALA A 1 98 ? -2.241 -6.998 -9.355 1.00 94.75 98 ALA A N 1
ATOM 772 C CA . ALA A 1 98 ? -1.618 -7.283 -10.640 1.00 94.75 98 ALA A CA 1
ATOM 773 C C . ALA A 1 98 ? -2.674 -7.379 -11.749 1.00 94.75 98 ALA A C 1
ATOM 775 O O . ALA A 1 98 ? -2.510 -6.769 -12.803 1.00 94.75 98 ALA A O 1
ATOM 776 N N . LEU A 1 99 ? -3.791 -8.068 -11.492 1.00 93.94 99 LEU A N 1
ATOM 777 C CA . LEU A 1 99 ? -4.910 -8.161 -12.425 1.00 93.94 99 LEU A CA 1
ATOM 778 C C . LEU A 1 99 ? -5.501 -6.781 -12.728 1.00 93.94 99 LEU A C 1
ATOM 780 O O . LEU A 1 99 ? -5.751 -6.478 -13.890 1.00 93.94 99 LEU A O 1
ATOM 784 N N . ALA A 1 100 ? -5.674 -5.925 -11.719 1.00 92.00 100 ALA A N 1
ATOM 785 C CA . ALA A 1 100 ? -6.160 -4.564 -11.926 1.00 92.00 100 ALA A CA 1
ATOM 786 C C . ALA A 1 100 ? -5.241 -3.761 -12.862 1.00 92.00 100 ALA A C 1
ATOM 788 O O . ALA A 1 100 ? -5.720 -3.137 -13.808 1.00 92.00 100 ALA A O 1
ATOM 789 N N . LEU A 1 101 ? -3.922 -3.832 -12.652 1.00 90.50 101 LEU A N 1
ATOM 790 C CA . LEU A 1 101 ? -2.938 -3.169 -13.513 1.00 90.50 101 LEU A CA 1
ATOM 791 C C . LEU A 1 101 ? -2.950 -3.725 -14.943 1.00 90.50 101 LEU A C 1
ATOM 793 O O . LEU A 1 101 ? -2.919 -2.954 -15.900 1.00 90.50 101 LEU A O 1
ATOM 797 N N . VAL A 1 102 ? -3.040 -5.049 -15.093 1.00 91.19 102 VAL A N 1
ATOM 798 C CA . VAL A 1 102 ? -3.129 -5.725 -16.396 1.00 91.19 102 VAL A CA 1
ATOM 799 C C . VAL A 1 102 ? -4.389 -5.293 -17.148 1.00 91.19 102 VAL A C 1
ATOM 801 O O . VAL A 1 102 ? -4.306 -4.931 -18.320 1.00 91.19 102 VAL A O 1
ATOM 804 N N . LEU A 1 103 ? -5.547 -5.266 -16.484 1.00 89.12 103 LEU A N 1
ATOM 805 C CA . LEU A 1 103 ? -6.806 -4.832 -17.095 1.00 89.12 103 LEU A CA 1
ATOM 806 C C . LEU A 1 103 ? -6.745 -3.369 -17.546 1.00 89.12 103 LEU A C 1
ATOM 808 O O . LEU A 1 103 ? -7.169 -3.062 -18.660 1.00 89.12 103 LEU A O 1
ATOM 812 N N . ILE A 1 104 ? -6.180 -2.483 -16.719 1.00 88.19 104 ILE A N 1
ATOM 813 C CA . ILE A 1 104 ? -5.985 -1.069 -17.073 1.00 88.19 104 ILE A CA 1
ATOM 814 C C . ILE A 1 104 ? -5.064 -0.941 -18.292 1.00 88.19 104 ILE A C 1
ATOM 816 O O . ILE A 1 104 ? -5.374 -0.187 -19.212 1.00 88.19 104 ILE A O 1
ATOM 820 N N . TYR A 1 105 ? -3.965 -1.698 -18.327 1.00 88.69 105 TYR A N 1
ATOM 821 C CA . TYR A 1 105 ? -3.018 -1.680 -19.441 1.00 88.69 105 TYR A CA 1
ATOM 822 C C . TYR A 1 105 ? -3.662 -2.124 -20.765 1.00 88.69 105 TYR A C 1
ATOM 824 O O . TYR A 1 105 ? -3.534 -1.431 -21.774 1.00 88.69 105 TYR A O 1
ATOM 832 N N . PHE A 1 106 ? -4.396 -3.243 -20.768 1.00 87.19 106 PHE A N 1
ATOM 833 C CA . PHE A 1 106 ? -5.004 -3.788 -21.990 1.00 87.19 106 PHE A CA 1
ATOM 834 C C . PHE A 1 106 ? -6.237 -3.019 -22.473 1.00 87.19 106 PHE A C 1
ATOM 836 O O . PHE A 1 106 ? -6.502 -2.998 -23.674 1.00 87.19 106 PHE A O 1
ATOM 843 N N . ALA A 1 107 ? -6.987 -2.371 -21.580 1.00 83.88 107 ALA A N 1
ATOM 844 C CA . ALA A 1 107 ? -8.148 -1.574 -21.974 1.00 83.88 107 ALA A CA 1
ATOM 845 C C . ALA A 1 107 ? -7.770 -0.237 -22.657 1.00 83.88 107 ALA A C 1
ATOM 847 O O . ALA A 1 107 ? -8.637 0.428 -23.234 1.00 83.88 107 ALA A O 1
ATOM 848 N N . GLY A 1 108 ? -6.486 0.151 -22.644 1.00 81.50 108 GLY A N 1
ATOM 849 C CA . GLY A 1 108 ? -5.968 1.310 -23.377 1.00 81.50 108 GLY A CA 1
ATOM 850 C C . GLY A 1 108 ? -6.703 2.612 -23.035 1.00 81.50 108 GLY A C 1
ATOM 851 O O . GLY A 1 108 ? -7.024 2.878 -21.879 1.00 81.50 108 GLY A O 1
ATOM 852 N N . ASN A 1 109 ? -7.024 3.428 -24.044 1.00 79.12 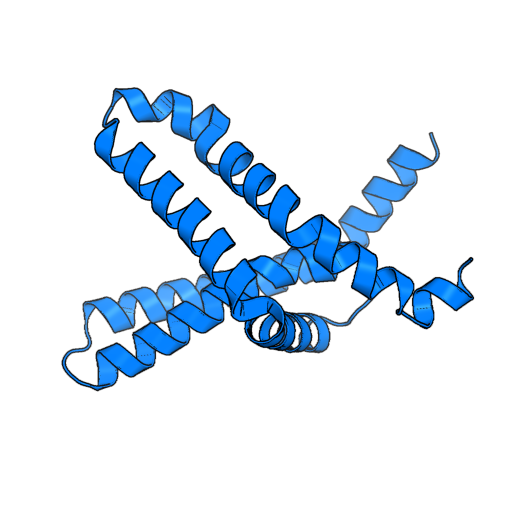109 ASN A N 1
ATOM 853 C CA . ASN A 1 109 ? -7.712 4.709 -23.827 1.00 79.12 109 ASN A CA 1
ATOM 854 C C . ASN A 1 109 ? -9.145 4.553 -23.279 1.00 79.12 109 ASN A C 1
ATOM 856 O O . ASN A 1 109 ? -9.628 5.446 -22.584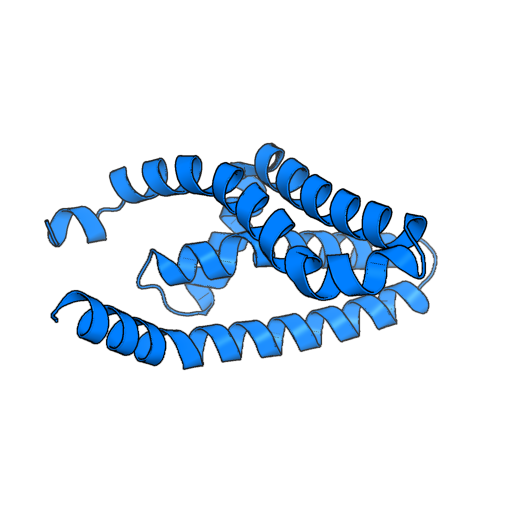 1.00 79.12 109 ASN A O 1
ATOM 860 N N . TYR A 1 110 ? -9.814 3.418 -23.527 1.00 78.69 110 TYR A N 1
ATOM 861 C CA . TYR A 1 110 ? -11.136 3.123 -22.953 1.00 78.69 110 TYR A CA 1
ATOM 862 C C . TYR A 1 110 ? -11.065 2.841 -21.446 1.00 78.69 110 TYR A C 1
ATOM 864 O O . TYR A 1 110 ? -12.064 2.983 -20.740 1.00 78.69 110 TYR A O 1
ATOM 872 N N . ALA A 1 111 ? -9.878 2.488 -20.941 1.00 79.44 111 ALA A N 1
ATOM 873 C CA . ALA A 1 111 ? -9.639 2.254 -19.526 1.00 79.44 111 ALA A CA 1
ATOM 874 C C . ALA A 1 111 ? -9.660 3.540 -18.705 1.00 79.44 111 ALA A C 1
ATOM 876 O O . ALA A 1 111 ? -9.933 3.462 -17.518 1.00 79.44 111 ALA A O 1
ATOM 877 N N . VAL A 1 112 ? -9.360 4.711 -19.284 1.00 82.81 112 VAL A N 1
ATOM 878 C CA . VAL A 1 112 ? -9.085 5.928 -18.498 1.00 82.81 112 VAL A CA 1
ATOM 879 C C . VAL A 1 112 ? -10.278 6.348 -17.625 1.00 82.81 112 VAL A C 1
ATOM 881 O O . VAL A 1 112 ? -10.085 6.483 -16.415 1.00 82.81 112 VAL A O 1
ATOM 884 N N . PRO A 1 113 ? -11.520 6.476 -18.141 1.00 85.69 113 PRO A N 1
ATOM 885 C CA . PRO A 1 113 ? -12.668 6.798 -17.291 1.00 85.69 113 PRO A CA 1
ATOM 886 C C . PRO A 1 113 ? -12.940 5.716 -16.237 1.00 85.69 113 PRO A C 1
ATOM 888 O O . PRO A 1 113 ? -13.225 6.026 -15.083 1.00 85.69 113 PRO A O 1
ATOM 891 N N . ILE A 1 114 ? -12.801 4.440 -16.611 1.00 83.31 114 ILE A N 1
ATOM 892 C CA . ILE A 1 114 ? -13.023 3.298 -15.713 1.00 83.31 114 ILE A CA 1
ATOM 893 C C . ILE A 1 114 ? -11.958 3.263 -14.612 1.00 83.31 114 ILE A C 1
ATOM 895 O O . ILE A 1 114 ? -12.281 3.023 -13.457 1.00 83.31 114 ILE A O 1
ATOM 899 N N . ALA A 1 115 ? -10.701 3.543 -14.933 1.00 85.81 115 ALA A N 1
ATOM 900 C CA . ALA A 1 115 ? -9.589 3.571 -13.996 1.00 85.81 115 ALA A CA 1
ATOM 901 C C . ALA A 1 115 ? -9.722 4.743 -13.016 1.00 85.81 115 ALA A C 1
ATOM 903 O O . ALA A 1 115 ? -9.468 4.568 -11.827 1.00 85.81 115 ALA A O 1
ATOM 904 N N . ILE A 1 116 ? -10.187 5.907 -13.482 1.00 85.19 116 ILE A N 1
ATOM 905 C CA . ILE A 1 116 ? -10.468 7.057 -12.612 1.00 85.19 116 ILE A CA 1
ATOM 906 C C . ILE A 1 116 ? -11.599 6.734 -11.625 1.00 85.19 116 ILE A C 1
ATOM 908 O O . ILE A 1 116 ? -11.486 7.048 -10.443 1.00 85.19 116 ILE A O 1
ATOM 912 N N . LEU A 1 117 ? -12.676 6.092 -12.088 1.00 87.56 117 LEU A N 1
ATOM 913 C CA . LEU A 1 117 ? -13.842 5.792 -11.249 1.00 87.56 117 LEU A CA 1
ATOM 914 C C . LEU A 1 117 ? -13.636 4.565 -10.342 1.00 87.56 117 LEU A C 1
ATOM 916 O O . LEU A 1 117 ? -14.090 4.546 -9.196 1.00 87.56 117 LEU A O 1
ATOM 920 N N . PHE A 1 118 ? -12.957 3.536 -10.851 1.00 86.88 118 PHE A N 1
ATOM 921 C CA . PHE A 1 118 ? -12.935 2.190 -10.269 1.00 86.88 118 PHE A CA 1
ATOM 922 C C . PHE A 1 118 ? -11.538 1.593 -10.075 1.00 86.88 118 PHE A C 1
ATOM 924 O O . PHE A 1 118 ? -11.406 0.573 -9.398 1.00 86.88 118 PHE A O 1
ATOM 931 N N . GLY A 1 119 ? -10.490 2.209 -10.627 1.00 86.31 119 GLY A N 1
ATOM 932 C CA . GLY A 1 119 ? -9.137 1.640 -10.662 1.00 86.31 119 GLY A CA 1
ATOM 933 C C . GLY A 1 119 ? -8.497 1.449 -9.288 1.00 86.31 119 GLY A C 1
ATOM 934 O O . GLY A 1 119 ? -7.659 0.570 -9.126 1.00 86.31 119 GLY A O 1
ATOM 935 N N . ILE A 1 120 ? -8.927 2.222 -8.286 1.00 88.12 120 ILE A N 1
ATOM 936 C CA . ILE A 1 120 ? -8.493 2.065 -6.890 1.00 88.12 120 ILE A CA 1
ATOM 937 C C . ILE A 1 120 ? -9.569 1.358 -6.057 1.00 88.12 120 ILE A C 1
ATOM 939 O O . ILE A 1 120 ? -9.260 0.464 -5.270 1.00 88.12 120 ILE A O 1
ATOM 943 N N . SER A 1 121 ? -10.839 1.735 -6.227 1.00 92.50 121 SER A N 1
ATOM 944 C CA . SER A 1 121 ? -11.930 1.292 -5.352 1.00 92.50 121 SER A CA 1
ATOM 945 C C . SER A 1 121 ? -12.262 -0.193 -5.505 1.00 92.50 121 SER A C 1
ATOM 947 O O . SER A 1 121 ? -12.439 -0.873 -4.494 1.00 92.50 121 SER A O 1
ATOM 949 N N . VAL A 1 122 ? -12.297 -0.727 -6.733 1.00 93.56 122 VAL A N 1
ATOM 950 C CA . VAL A 1 122 ? -12.616 -2.146 -6.968 1.00 93.56 122 VAL A CA 1
ATOM 951 C C . VAL A 1 122 ? -11.521 -3.069 -6.420 1.00 93.56 122 VAL A C 1
ATOM 953 O O . VAL A 1 122 ? -11.857 -3.957 -5.633 1.00 93.56 122 VAL A O 1
ATOM 956 N N . PRO A 1 123 ? -10.221 -2.869 -6.726 1.00 94.44 123 PRO A N 1
ATOM 957 C CA . PRO A 1 123 ? -9.166 -3.699 -6.145 1.00 94.44 123 PRO A CA 1
ATOM 958 C C . PRO A 1 123 ? -9.115 -3.608 -4.618 1.00 94.44 123 PRO A C 1
ATOM 960 O O . PRO A 1 123 ? -8.997 -4.637 -3.955 1.00 94.44 123 PRO A O 1
ATOM 963 N N . ALA A 1 124 ? -9.278 -2.408 -4.047 1.00 94.31 124 ALA A N 1
ATOM 964 C CA . ALA A 1 124 ? -9.299 -2.223 -2.596 1.00 94.31 124 ALA A CA 1
ATOM 965 C C . ALA A 1 124 ? -10.481 -2.950 -1.930 1.00 94.31 124 ALA A C 1
ATOM 967 O O . ALA A 1 124 ? -10.319 -3.557 -0.869 1.00 94.31 124 ALA A O 1
ATOM 968 N N . TYR A 1 125 ? -11.662 -2.936 -2.556 1.00 96.06 125 TYR A N 1
ATOM 969 C CA . TYR A 1 125 ? -12.825 -3.677 -2.070 1.00 96.06 125 TYR A CA 1
ATOM 970 C C . TYR A 1 125 ? -12.592 -5.193 -2.105 1.00 96.06 125 TYR A C 1
ATOM 972 O O . TYR A 1 125 ? -12.840 -5.878 -1.112 1.00 96.06 125 TYR A O 1
ATOM 980 N N . LEU A 1 126 ? -12.050 -5.716 -3.209 1.00 97.12 126 LEU A N 1
ATOM 981 C CA . LEU A 1 126 ? -11.711 -7.136 -3.327 1.00 97.12 126 LEU A CA 1
ATOM 982 C C . LEU A 1 126 ? -10.669 -7.553 -2.279 1.00 97.12 126 LEU A C 1
ATOM 984 O O . LEU A 1 126 ? -10.844 -8.570 -1.610 1.00 97.12 126 LEU A O 1
ATOM 988 N N . GLN A 1 127 ? -9.632 -6.742 -2.066 1.00 96.88 127 GLN A N 1
ATOM 989 C CA . GLN A 1 127 ? -8.661 -6.944 -0.986 1.00 96.88 127 GLN A CA 1
ATOM 990 C C . GLN A 1 127 ? -9.330 -6.966 0.390 1.00 96.88 127 GLN A C 1
ATOM 992 O O . GLN A 1 127 ? -9.050 -7.862 1.187 1.00 96.88 127 GLN A O 1
ATOM 997 N N . ALA A 1 128 ? -10.265 -6.051 0.657 1.00 96.06 128 ALA A N 1
ATOM 998 C CA . ALA A 1 128 ? -11.023 -6.041 1.905 1.00 96.06 128 ALA A CA 1
ATOM 999 C C . ALA A 1 128 ? -11.807 -7.337 2.123 1.00 96.06 128 ALA A C 1
ATOM 1001 O O . ALA A 1 128 ? -11.768 -7.887 3.224 1.00 96.06 128 ALA A O 1
ATOM 1002 N N . MET A 1 129 ? -12.437 -7.895 1.088 1.00 96.56 129 MET A N 1
ATOM 1003 C CA . MET A 1 129 ? -13.112 -9.196 1.198 1.00 96.56 129 MET A CA 1
ATOM 1004 C C . MET A 1 129 ? -12.158 -10.327 1.614 1.00 96.56 129 MET A C 1
ATOM 1006 O O . MET A 1 129 ? -12.578 -11.271 2.283 1.00 96.56 129 MET A O 1
ATOM 1010 N N . ILE A 1 130 ? -10.876 -10.221 1.258 1.00 96.00 130 ILE A N 1
ATOM 1011 C CA . ILE A 1 130 ? -9.850 -11.224 1.560 1.00 96.00 130 ILE A CA 1
ATOM 1012 C C . ILE A 1 130 ? -9.310 -11.054 2.983 1.00 96.00 130 ILE A C 1
ATOM 1014 O O . ILE A 1 130 ? -9.208 -12.039 3.722 1.00 96.00 130 ILE A O 1
ATOM 1018 N N . TYR A 1 131 ? -8.966 -9.826 3.391 1.00 94.19 131 TYR A N 1
ATOM 1019 C CA . TYR A 1 131 ? -8.341 -9.595 4.695 1.00 94.19 131 TYR A CA 1
ATOM 1020 C C . TYR A 1 131 ? -9.352 -9.476 5.844 1.00 94.19 131 TYR A C 1
ATOM 1022 O O . TYR A 1 131 ? -9.043 -9.901 6.956 1.00 94.19 131 TYR A O 1
ATOM 1030 N N . VAL A 1 132 ? -10.569 -8.959 5.626 1.00 94.62 132 VAL A N 1
ATOM 1031 C CA . VAL A 1 132 ? -11.551 -8.718 6.708 1.00 94.62 132 VAL A CA 1
ATOM 1032 C C . VAL A 1 132 ? -11.854 -9.979 7.534 1.00 94.62 132 VAL A C 1
ATOM 1034 O O . VAL A 1 132 ? -11.802 -9.883 8.763 1.00 94.62 132 VAL A O 1
ATOM 1037 N N . PRO A 1 133 ? -12.129 -11.161 6.942 1.00 92.62 133 PRO A N 1
ATOM 1038 C CA . PRO A 1 133 ? -12.380 -12.377 7.720 1.00 92.62 133 PRO A CA 1
ATOM 1039 C C . PRO A 1 133 ? -11.173 -12.809 8.557 1.00 92.62 133 PRO A C 1
ATOM 1041 O O . PRO A 1 133 ? -11.336 -13.371 9.637 1.00 92.62 133 PRO A O 1
ATOM 1044 N N . TYR A 1 134 ? -9.960 -12.553 8.064 1.00 92.12 134 TYR A N 1
ATOM 1045 C CA . TYR A 1 134 ? -8.732 -12.861 8.787 1.00 92.12 134 TYR A CA 1
ATOM 1046 C C . TYR A 1 134 ? -8.541 -11.919 9.980 1.00 92.12 134 TYR A C 1
ATOM 1048 O O . TYR A 1 134 ? -8.300 -12.391 11.087 1.00 92.12 134 TYR A O 1
ATOM 1056 N N . PHE A 1 135 ? -8.746 -10.615 9.783 1.00 91.19 135 PHE A N 1
ATOM 1057 C CA . PHE A 1 135 ? -8.665 -9.619 10.852 1.00 91.19 135 PHE A CA 1
ATOM 1058 C C . PHE A 1 135 ? -9.716 -9.822 11.946 1.00 91.19 135 PHE A C 1
ATOM 1060 O O . PHE A 1 135 ? -9.378 -9.702 13.117 1.00 91.19 135 PHE A O 1
ATOM 1067 N N . LYS A 1 136 ? -10.955 -10.203 11.602 1.00 90.50 136 LYS A N 1
ATOM 1068 C CA . LYS A 1 136 ? -11.989 -10.516 12.609 1.00 90.50 136 LYS A CA 1
ATOM 1069 C C . LYS A 1 136 ? -11.529 -11.595 13.598 1.00 90.50 136 LYS A C 1
ATOM 1071 O O . LYS A 1 136 ? -11.660 -11.419 14.799 1.00 90.50 136 LYS A O 1
ATOM 1076 N N . ARG A 1 137 ? -10.888 -12.658 13.101 1.00 88.56 137 ARG A N 1
ATOM 1077 C CA . ARG A 1 137 ? -10.333 -13.733 13.947 1.00 88.56 137 ARG A CA 1
ATOM 1078 C C . ARG A 1 137 ? -9.162 -13.284 14.823 1.00 88.56 137 ARG A C 1
ATOM 1080 O O . ARG A 1 137 ? -8.856 -13.953 15.805 1.00 88.56 137 ARG A O 1
ATOM 1087 N N . LEU A 1 138 ? -8.445 -12.231 14.422 1.00 88.12 138 LEU A N 1
ATOM 1088 C CA . LEU A 1 138 ? -7.366 -11.649 15.222 1.00 88.12 138 LEU A CA 1
ATOM 1089 C C . LEU A 1 138 ? -7.931 -10.758 16.325 1.00 88.12 138 LEU A C 1
ATOM 1091 O O . LEU A 1 138 ? -7.467 -10.845 17.452 1.00 88.12 138 LEU A O 1
ATOM 1095 N N . GLU A 1 139 ? -8.955 -9.967 16.009 1.00 86.81 139 GLU A N 1
ATOM 1096 C CA . GLU A 1 139 ? -9.659 -9.120 16.976 1.00 86.81 139 GLU A CA 1
ATOM 1097 C C . GLU A 1 139 ? -10.349 -9.939 18.073 1.00 86.81 139 GLU A C 1
ATOM 1099 O O . GLU A 1 139 ? -10.257 -9.576 19.235 1.00 86.81 139 GLU A O 1
ATOM 1104 N N . GLU A 1 140 ? -10.962 -11.080 17.738 1.00 85.69 140 GLU A N 1
ATOM 1105 C CA . GLU A 1 140 ? -11.547 -12.008 18.729 1.00 85.69 140 GLU A CA 1
ATOM 1106 C C . GLU A 1 140 ? -10.523 -12.510 19.763 1.00 85.69 140 GLU A C 1
ATOM 1108 O O . GLU A 1 140 ? -10.881 -12.889 20.877 1.00 85.69 140 GLU A O 1
ATOM 1113 N N . LYS A 1 141 ? -9.239 -12.533 19.391 1.00 82.00 141 LYS A N 1
ATOM 1114 C CA . LYS A 1 141 ? -8.129 -12.999 20.230 1.00 82.00 141 LYS A CA 1
ATOM 1115 C C . LYS A 1 141 ? -7.333 -11.855 20.855 1.00 82.00 141 LYS A C 1
ATOM 1117 O O . LYS A 1 141 ? -6.336 -12.137 21.517 1.00 82.00 141 LYS A O 1
ATOM 1122 N N . ASP A 1 142 ? -7.713 -10.604 20.602 1.00 79.75 142 ASP A N 1
ATOM 1123 C CA . ASP A 1 142 ? -6.974 -9.434 21.060 1.00 79.75 142 ASP A CA 1
ATOM 1124 C C . ASP A 1 142 ? -7.344 -9.093 22.515 1.00 79.75 142 ASP A C 1
ATOM 1126 O O . ASP A 1 142 ? -8.480 -8.683 22.765 1.00 79.75 142 ASP A O 1
ATOM 1130 N N . PRO A 1 143 ? -6.412 -9.224 23.480 1.00 73.75 143 PRO A N 1
ATOM 1131 C CA . PRO A 1 143 ? -6.692 -8.948 24.887 1.00 73.75 143 PRO A CA 1
ATOM 1132 C C . PRO A 1 143 ? -7.132 -7.501 25.128 1.00 73.75 143 PRO A C 1
ATOM 1134 O O . PRO A 1 143 ? -7.992 -7.259 25.964 1.00 73.75 143 PRO A O 1
ATOM 1137 N N . GLN A 1 144 ? -6.588 -6.542 24.366 1.00 71.56 144 GLN A N 1
ATOM 1138 C CA . GLN A 1 144 ? -6.906 -5.119 24.542 1.00 71.56 144 GLN A CA 1
ATOM 1139 C C . GLN A 1 144 ? -8.364 -4.811 24.197 1.00 71.56 144 GLN A C 1
ATOM 1141 O O . GLN A 1 144 ? -8.976 -3.943 24.806 1.00 71.56 144 GLN A O 1
ATOM 1146 N N . LYS A 1 145 ? -8.930 -5.546 23.238 1.00 66.44 145 LYS A N 1
ATOM 1147 C CA . LYS A 1 145 ? -10.315 -5.372 22.804 1.00 66.44 145 LYS A CA 1
ATOM 1148 C C . LYS A 1 145 ? -11.311 -6.038 23.757 1.00 66.44 145 LYS A C 1
ATOM 1150 O O . LYS A 1 145 ? -12.428 -5.563 23.883 1.00 66.44 145 LYS A O 1
ATOM 1155 N N . GLN A 1 146 ? -10.888 -7.101 24.446 1.00 61.69 146 GLN A N 1
ATOM 1156 C CA . GLN A 1 146 ? -11.682 -7.785 25.473 1.00 61.69 146 GLN A CA 1
ATOM 1157 C C . GLN A 1 146 ? -11.767 -6.998 26.792 1.00 61.69 146 GLN A C 1
ATOM 1159 O O . GLN A 1 146 ? -12.673 -7.243 27.575 1.00 61.69 146 GLN A O 1
ATOM 1164 N N . GLU A 1 147 ? -10.832 -6.078 27.053 1.00 61.22 147 GLU A N 1
ATOM 1165 C CA . GLU A 1 147 ? -10.870 -5.187 28.225 1.00 61.22 147 GLU A CA 1
ATOM 1166 C C . GLU A 1 147 ? -11.765 -3.946 28.016 1.00 61.22 147 GLU A C 1
ATOM 1168 O O . GLU A 1 147 ? -12.157 -3.305 28.990 1.00 61.22 147 GLU A O 1
ATOM 1173 N N . GLU A 1 148 ? -12.078 -3.593 26.762 1.00 57.44 148 GLU A N 1
ATOM 1174 C CA . GLU A 1 148 ? -12.919 -2.439 26.400 1.00 57.44 148 GLU A CA 1
ATOM 1175 C C . GLU A 1 148 ? -14.417 -2.784 26.216 1.00 57.44 148 GLU A C 1
ATOM 1177 O O . GLU A 1 148 ? -15.237 -1.860 26.179 1.00 57.44 148 GLU A O 1
ATOM 1182 N N . GLU A 1 149 ? -14.776 -4.074 26.111 1.00 50.12 149 GLU A N 1
ATOM 1183 C CA . GLU A 1 149 ? -16.160 -4.601 26.035 1.00 50.12 149 GLU A CA 1
ATOM 1184 C C . GLU A 1 149 ? -16.686 -5.079 27.399 1.00 50.12 149 GLU A C 1
ATOM 1186 O O . GLU A 1 149 ? -17.866 -4.774 27.701 1.00 50.12 149 GLU A O 1
#

Foldseek 3Di:
DVVVVVVVVLCVVCVVLVVVLVVVLVVLLVVLVVCCVPDDDPVNVVSVVVNLLSLQLVLQLVVCSSQDDDHSVVSSVVSSVCCVVVVVLSVVLVVLLVVLVVVLVVCPPVSPVVCVVPSPPVSNVVSCVSCVVVVVVVLVVDPVNVVVD

pLDDT: mean 90.62, std 8.36, range [50.12, 97.94]

Radius of gyration: 17.54 Å; chains: 1; bounding box: 47×30×52 Å

Sequence (149 aa):
GYIVKGFFKAFRDNFFQATAIGLLAAALTVLLIADLLIVKGWFRAFFAAAAFLLYGMLLYVYPLQARFYNPVGRTIRNSLLMEIAAFPRTLLMMAVSALALVLIYFAGNYAVPIAILFGISVPAYLQAMIYVPYFKRLEEKDPQKQEEE